Protein AF-A0A822YIR4-F1 (afdb_monomer_lite)

Radius of gyration: 19.16 Å; chains: 1; bounding box: 59×31×35 Å

Sequence (135 aa):
MINFSCVDGMQPADVGLSPAMPYFKTVETEGAPPITYLHLYECNKFSIGIFCLPPSAVIPLHNHPGMTVFSKLLFGTMHIKSYDWVTDVPHSTNQNPNPSNCKISQVQLDCSDFTCKKTPETIFLTNLFISFFST

Foldseek 3Di:
DDDCVVVVPDACVNVPDDCPDPQADDDPDPDARDKDKAWDDDDPFKGKIKIKHYPRHDDDDDDDPQKDKDKDWNAAKDKDKDKDFDFPDPPDDDDDDDPPDDDGDDIDIDIDIDHDPPDPDGHIGIITIIIGHHD

pLDDT: mean 73.34, std 15.92, range [40.22, 90.94]

Organism: Nelumbo nucifera (NCBI:txid4432)

Secondary structure (DSSP, 8-state):
----HHHHH--GGGGT--TTSGGGSPP--SSSPPPEEEEEEE-SSEEEEEEEE-TT--------TTEEEEEEE-SSEEEEEEEEE--------S------------EEEEEEEEE-TT--S---EEEEEEEEEP-

InterPro domains:
  IPR011051 RmlC-like cupin domain superfamily [SSF51182] (7-88)
  IPR012864 Cysteine oxygenase/2-aminoethanethiol dioxygenase [PF07847] (7-104)
  IPR012864 Cysteine oxygenase/2-aminoethanethiol dioxygenase [PTHR22966] (6-95)
  IPR014710 RmlC-like jelly roll fold [G3DSA:2.60.120.10] (21-127)

Structure (mmCIF, N/CA/C/O backbone):
data_AF-A0A822YIR4-F1
#
_entry.id   AF-A0A822YIR4-F1
#
loop_
_atom_site.group_PDB
_atom_site.id
_atom_site.type_symbol
_atom_site.label_atom_id
_atom_site.label_alt_id
_atom_site.label_comp_id
_atom_site.label_asym_id
_atom_site.label_entity_id
_atom_site.label_seq_id
_atom_site.pdbx_PDB_ins_code
_atom_site.Cartn_x
_atom_site.Cartn_y
_atom_site.Cartn_z
_atom_site.occupancy
_atom_site.B_iso_or_equiv
_atom_site.auth_seq_id
_atom_site.auth_comp_id
_atom_site.auth_asym_id
_atom_site.auth_atom_id
_atom_site.pdbx_PDB_model_num
ATOM 1 N N . MET A 1 1 ? 17.349 -16.596 11.496 1.00 47.41 1 MET A N 1
ATOM 2 C CA . MET A 1 1 ? 16.199 -16.666 10.571 1.00 47.41 1 MET A CA 1
ATOM 3 C C . MET A 1 1 ? 15.075 -15.864 11.212 1.00 47.41 1 MET A C 1
ATOM 5 O O . MET A 1 1 ? 14.730 -16.169 12.346 1.00 47.41 1 MET A O 1
ATOM 9 N N . ILE A 1 2 ? 14.611 -14.783 10.584 1.00 55.94 2 ILE A N 1
ATOM 10 C CA . ILE A 1 2 ? 13.483 -13.996 11.111 1.00 55.94 2 ILE A CA 1
ATOM 11 C C . ILE A 1 2 ? 12.212 -14.829 10.886 1.00 55.94 2 ILE A C 1
ATOM 13 O O . ILE A 1 2 ? 12.022 -15.366 9.798 1.00 55.94 2 ILE A O 1
ATOM 17 N N . ASN A 1 3 ? 11.394 -15.015 11.924 1.00 60.69 3 ASN A N 1
ATOM 18 C CA . ASN A 1 3 ? 10.150 -15.777 11.835 1.00 60.69 3 ASN A CA 1
ATOM 19 C C . ASN A 1 3 ? 9.008 -14.835 11.424 1.00 60.69 3 ASN A C 1
ATOM 21 O O . ASN A 1 3 ? 8.632 -13.957 12.195 1.00 60.69 3 ASN A O 1
ATOM 25 N N . PHE A 1 4 ? 8.469 -15.031 10.219 1.00 68.38 4 PHE A N 1
ATOM 26 C CA . PHE A 1 4 ? 7.430 -14.176 9.627 1.00 68.38 4 PHE A CA 1
ATOM 27 C C . PHE A 1 4 ? 5.996 -14.664 9.872 1.00 68.38 4 PHE A C 1
ATOM 29 O O . PHE A 1 4 ? 5.047 -14.012 9.438 1.00 68.38 4 PHE A O 1
ATOM 36 N N . SER A 1 5 ? 5.813 -15.758 10.619 1.00 74.88 5 SER A N 1
ATOM 37 C CA . SER A 1 5 ? 4.485 -16.331 10.900 1.00 74.88 5 SER A CA 1
ATOM 38 C C . SER A 1 5 ? 3.512 -15.348 11.563 1.00 74.88 5 SER A C 1
ATOM 40 O O . SER A 1 5 ? 2.301 -15.457 11.370 1.00 74.88 5 SER A O 1
ATOM 42 N N . CYS A 1 6 ? 4.021 -14.355 12.301 1.00 76.69 6 CYS A N 1
ATOM 43 C CA . CYS A 1 6 ? 3.194 -13.299 12.883 1.00 76.69 6 CYS A CA 1
ATOM 44 C C . CYS A 1 6 ? 2.550 -12.400 11.816 1.00 76.69 6 CYS A C 1
ATOM 46 O O . CYS A 1 6 ? 1.398 -12.000 11.967 1.00 76.69 6 CYS A O 1
ATOM 48 N N . VAL A 1 7 ? 3.258 -12.117 10.719 1.00 79.38 7 VAL A N 1
ATOM 49 C CA . VAL A 1 7 ? 2.754 -11.298 9.613 1.00 79.38 7 VAL A CA 1
ATOM 50 C C . VAL A 1 7 ? 1.793 -12.122 8.758 1.00 79.38 7 VAL A C 1
ATOM 52 O O . VAL A 1 7 ? 0.735 -11.630 8.379 1.00 79.38 7 VAL A O 1
ATOM 55 N N . ASP A 1 8 ? 2.067 -13.404 8.519 1.00 82.69 8 ASP A N 1
ATOM 56 C CA . ASP A 1 8 ? 1.193 -14.281 7.723 1.00 82.69 8 ASP A CA 1
ATOM 57 C C . ASP A 1 8 ? -0.230 -14.406 8.293 1.00 82.69 8 ASP A C 1
ATOM 59 O O . ASP A 1 8 ? -1.201 -14.412 7.530 1.00 82.69 8 ASP A O 1
ATOM 63 N N . GLY A 1 9 ? -0.369 -14.417 9.621 1.00 83.94 9 GLY A N 1
ATOM 64 C CA . GLY A 1 9 ? -1.664 -14.459 10.303 1.00 83.94 9 GLY A CA 1
ATOM 65 C C . GLY A 1 9 ? -2.413 -13.123 10.376 1.00 83.94 9 GLY A C 1
ATOM 66 O O . GLY A 1 9 ? -3.623 -13.139 10.600 1.00 83.94 9 GLY A O 1
ATOM 67 N N . MET A 1 10 ? -1.732 -11.992 10.161 1.00 83.25 10 MET A N 1
ATOM 68 C CA . MET A 1 10 ? -2.284 -10.653 10.399 1.00 83.25 10 MET A CA 1
ATOM 69 C C . MET A 1 10 ? -3.533 -10.379 9.551 1.00 83.25 10 MET A C 1
ATOM 71 O O . MET A 1 10 ? -3.529 -10.558 8.329 1.00 83.25 10 MET A O 1
ATOM 75 N N . GLN A 1 11 ? -4.597 -9.935 10.213 1.00 86.12 11 GLN A N 1
ATOM 76 C CA . GLN A 1 11 ? -5.864 -9.514 9.628 1.00 86.12 11 GLN A CA 1
ATOM 77 C C . GLN A 1 11 ? -5.973 -7.981 9.612 1.00 86.12 11 GLN A C 1
ATOM 79 O O . GLN A 1 11 ? -5.313 -7.304 10.400 1.00 86.12 11 GLN A O 1
ATOM 84 N N . PRO A 1 12 ? -6.848 -7.401 8.770 1.00 86.44 12 PRO A N 1
ATOM 85 C CA . PRO A 1 12 ? -7.045 -5.949 8.727 1.00 86.44 12 PRO A CA 1
ATOM 86 C C . PRO A 1 12 ? -7.418 -5.347 10.091 1.00 86.44 12 PRO A C 1
ATOM 88 O O . PRO A 1 12 ? -6.919 -4.287 10.463 1.00 86.44 12 PRO A O 1
ATOM 91 N N . ALA A 1 13 ? -8.246 -6.052 10.869 1.00 88.50 13 ALA A N 1
ATOM 92 C CA . ALA A 1 13 ? -8.692 -5.602 12.186 1.00 88.50 13 ALA A CA 1
ATOM 93 C C . ALA A 1 13 ? -7.551 -5.501 13.216 1.00 88.50 13 ALA A C 1
ATOM 95 O O . ALA A 1 13 ? -7.616 -4.641 14.091 1.00 88.50 13 ALA A O 1
ATOM 96 N N . ASP A 1 14 ? -6.492 -6.310 13.082 1.00 88.44 14 ASP A N 1
ATOM 97 C CA . ASP A 1 14 ? -5.339 -6.303 14.000 1.00 88.44 14 ASP A CA 1
ATOM 98 C C . ASP A 1 14 ? -4.551 -4.986 13.929 1.00 88.44 14 ASP A C 1
ATOM 100 O O . ASP A 1 14 ? -3.864 -4.608 14.874 1.00 88.44 14 ASP A O 1
ATOM 104 N N . VAL A 1 15 ? -4.675 -4.267 12.810 1.00 87.31 15 VAL A N 1
ATOM 105 C CA . VAL A 1 15 ? -4.078 -2.944 12.575 1.00 87.31 15 VAL A CA 1
ATOM 106 C C . VAL A 1 15 ? -5.140 -1.844 12.468 1.00 87.31 15 VAL A C 1
ATOM 108 O O . VAL A 1 15 ? -4.881 -0.763 11.944 1.00 87.31 15 VAL A O 1
ATOM 111 N N . GLY A 1 16 ? -6.352 -2.119 12.960 1.00 89.56 16 GLY A N 1
ATOM 112 C CA . GLY A 1 16 ? -7.444 -1.152 13.034 1.00 89.56 16 GLY A CA 1
ATOM 113 C C . GLY A 1 16 ? -8.070 -0.783 11.690 1.00 89.56 16 GLY A C 1
ATOM 114 O O . GLY A 1 16 ? -8.751 0.233 11.617 1.00 89.56 16 GLY A O 1
ATOM 115 N N . LEU A 1 17 ? -7.866 -1.569 10.630 1.00 88.12 17 LEU A N 1
ATOM 116 C CA . LEU A 1 17 ? -8.406 -1.285 9.302 1.00 88.12 17 LEU A CA 1
ATOM 117 C C . LEU A 1 17 ? -9.765 -1.936 9.073 1.00 88.12 17 LEU A C 1
ATOM 119 O O . LEU A 1 17 ? -10.013 -3.083 9.446 1.00 88.12 17 LEU A O 1
ATOM 123 N N . SER A 1 18 ? -10.627 -1.202 8.372 1.00 85.62 18 SER A N 1
ATOM 124 C CA . SER A 1 18 ? -11.914 -1.688 7.886 1.00 85.62 18 SER A CA 1
ATOM 125 C C . SER A 1 18 ? -12.125 -1.270 6.427 1.00 85.62 18 SER A C 1
ATOM 127 O O . SER A 1 18 ? -11.854 -0.114 6.092 1.00 85.62 18 SER A O 1
ATOM 129 N N . PRO A 1 19 ? -12.678 -2.152 5.574 1.00 78.69 19 PRO A N 1
ATOM 130 C CA . PRO A 1 19 ? -13.076 -1.829 4.201 1.00 78.69 19 PRO A CA 1
ATOM 131 C C . PRO A 1 19 ? -13.970 -0.583 4.063 1.00 78.69 19 PRO A C 1
ATOM 133 O O . PRO A 1 19 ? -13.950 0.093 3.043 1.00 78.69 19 PRO A O 1
ATOM 136 N N . ALA A 1 20 ? -14.737 -0.232 5.099 1.00 84.19 20 ALA A N 1
ATOM 137 C CA . ALA A 1 20 ? -15.649 0.913 5.065 1.00 84.19 20 ALA A CA 1
ATOM 138 C C . ALA A 1 20 ? -14.965 2.284 5.263 1.00 84.19 20 ALA A C 1
ATOM 140 O O . ALA A 1 20 ? -15.634 3.322 5.1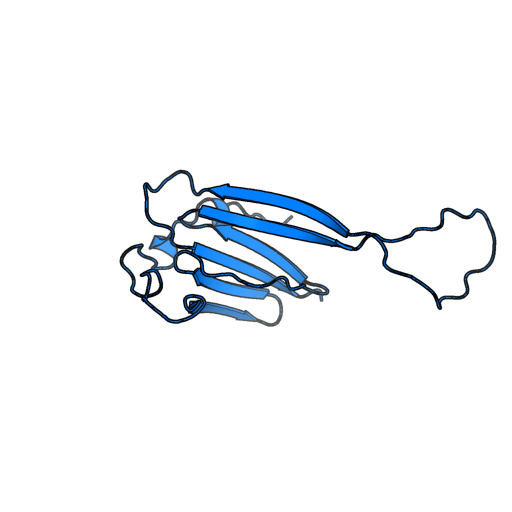96 1.00 84.19 20 ALA A O 1
ATOM 141 N N . MET A 1 21 ? -13.658 2.308 5.546 1.00 86.44 21 MET A N 1
ATOM 142 C CA . MET A 1 21 ? -12.916 3.545 5.796 1.00 86.44 21 MET A CA 1
ATOM 143 C C . MET A 1 21 ? -12.889 4.472 4.566 1.00 86.44 21 MET A C 1
ATOM 145 O O . MET A 1 21 ? -13.009 4.019 3.432 1.00 86.44 21 MET A O 1
ATOM 149 N N . PRO A 1 22 ? -12.733 5.794 4.754 1.00 85.88 22 PRO A N 1
ATOM 150 C CA . PRO A 1 22 ? -12.754 6.746 3.643 1.00 85.88 22 PRO A CA 1
ATOM 151 C C . PRO A 1 22 ? -11.536 6.644 2.711 1.00 85.88 22 PRO A C 1
ATOM 153 O O . PRO A 1 22 ? -11.680 6.950 1.534 1.00 85.88 22 PRO A O 1
ATOM 156 N N . TYR A 1 23 ? -10.381 6.164 3.193 1.00 83.69 23 TYR A N 1
ATOM 157 C CA . TYR A 1 23 ? -9.110 6.034 2.437 1.00 83.69 23 TYR A CA 1
ATOM 158 C C . TYR A 1 23 ? -9.194 5.167 1.175 1.00 83.69 23 TYR A C 1
ATOM 160 O O . TYR A 1 23 ? -8.288 5.110 0.355 1.00 83.69 23 TYR A O 1
ATOM 168 N N . PHE A 1 24 ? -10.282 4.432 1.097 1.00 81.19 24 PHE A N 1
ATOM 169 C CA . PHE A 1 24 ? -10.521 3.277 0.269 1.00 81.19 24 PHE A CA 1
ATOM 170 C C . PHE A 1 24 ? -11.591 3.563 -0.787 1.00 81.19 24 PHE A C 1
ATOM 172 O O . PHE A 1 24 ? -11.699 2.854 -1.784 1.00 81.19 24 PHE A O 1
ATOM 179 N N . LYS A 1 25 ? -12.372 4.628 -0.593 1.00 81.12 25 LYS A N 1
ATOM 180 C CA . LYS A 1 25 ? -13.448 5.012 -1.500 1.00 81.12 25 LYS A CA 1
ATOM 181 C C . LYS A 1 25 ? -12.869 5.643 -2.760 1.00 81.12 25 LYS A C 1
ATOM 183 O O . LYS A 1 25 ? -11.976 6.485 -2.683 1.00 81.12 25 LYS A O 1
ATOM 188 N N . THR A 1 26 ? -13.425 5.281 -3.912 1.00 72.81 26 THR A N 1
ATOM 189 C CA . THR A 1 26 ? -13.178 6.010 -5.156 1.00 72.81 26 THR A CA 1
ATOM 190 C C . THR A 1 26 ? -13.705 7.429 -4.991 1.00 72.81 26 THR A C 1
ATOM 192 O O . THR A 1 26 ? -14.889 7.629 -4.719 1.00 72.81 26 THR A O 1
ATOM 195 N N . VAL A 1 27 ? -12.823 8.410 -5.135 1.00 71.12 27 VAL A N 1
ATOM 196 C CA . VAL A 1 27 ? -13.217 9.807 -5.296 1.00 71.12 27 VAL A CA 1
ATOM 197 C C . VAL A 1 27 ? -13.168 10.078 -6.791 1.00 71.12 27 VAL A C 1
ATOM 199 O O . VAL A 1 27 ? -12.156 9.790 -7.428 1.00 71.12 27 VAL A O 1
ATOM 202 N N . GLU A 1 28 ? -14.260 10.581 -7.360 1.00 69.00 28 GLU A N 1
ATOM 203 C CA . GLU A 1 28 ? -14.255 11.074 -8.736 1.00 69.00 28 GLU A CA 1
ATOM 204 C C . GLU A 1 28 ? -13.352 12.312 -8.793 1.00 69.00 28 GLU A C 1
ATOM 206 O O . GLU A 1 28 ? -13.750 13.421 -8.441 1.00 69.00 28 GLU A O 1
ATOM 211 N N . THR A 1 29 ? -12.089 12.097 -9.153 1.00 65.19 29 THR A N 1
ATOM 212 C CA . THR A 1 29 ? -11.090 13.148 -9.349 1.00 65.19 29 THR A CA 1
ATOM 213 C C . THR A 1 29 ? -10.568 13.110 -10.778 1.00 65.19 29 THR A C 1
ATOM 215 O O . THR A 1 29 ? -10.429 12.037 -11.359 1.00 65.19 29 THR A O 1
ATOM 218 N N . GLU A 1 30 ? -10.199 14.272 -11.316 1.00 70.88 30 GLU A N 1
ATOM 219 C CA . GLU A 1 30 ? -9.522 14.464 -12.614 1.00 70.88 30 GLU A CA 1
ATOM 220 C C . GLU A 1 30 ? -8.057 13.947 -12.601 1.00 70.88 30 GLU A C 1
ATOM 222 O O . GLU A 1 30 ? -7.129 14.613 -13.056 1.00 70.88 30 GLU A O 1
ATOM 227 N N . GLY A 1 31 ? -7.797 12.772 -12.019 1.00 76.94 31 GLY A N 1
ATOM 228 C CA . GLY A 1 31 ? -6.446 12.244 -11.826 1.00 76.94 31 GLY A CA 1
ATOM 229 C C . GLY A 1 31 ? -6.398 10.924 -11.060 1.00 76.94 31 GLY A C 1
ATOM 230 O O . GLY A 1 31 ? -7.430 10.356 -10.702 1.00 76.94 31 GLY A O 1
ATOM 231 N N . ALA A 1 32 ? -5.179 10.430 -10.813 1.00 81.44 32 ALA A N 1
ATOM 232 C CA . ALA A 1 32 ? -4.969 9.206 -10.046 1.00 81.44 32 ALA A CA 1
ATOM 233 C C . ALA A 1 32 ? -5.513 9.371 -8.611 1.00 81.44 32 ALA A C 1
ATOM 235 O O . ALA A 1 32 ? -5.181 10.363 -7.955 1.00 81.44 32 ALA A O 1
ATOM 236 N N . PRO A 1 33 ? -6.315 8.417 -8.107 1.00 86.56 33 PRO A N 1
ATOM 237 C CA . PRO A 1 33 ? -6.860 8.491 -6.759 1.00 86.56 33 PRO A CA 1
ATOM 238 C C . PRO A 1 33 ? -5.761 8.603 -5.684 1.00 86.56 33 PRO A C 1
ATOM 240 O O . PRO A 1 33 ? -4.701 7.981 -5.820 1.00 86.56 33 PRO A O 1
ATOM 243 N N . PRO A 1 34 ? -5.987 9.377 -4.606 1.00 87.81 34 PRO A N 1
ATOM 244 C CA . PRO A 1 34 ? -4.968 9.625 -3.594 1.00 87.81 34 PRO A CA 1
ATOM 245 C C . PRO A 1 34 ? -4.659 8.364 -2.783 1.00 87.81 34 PRO A C 1
ATOM 247 O O . PRO A 1 34 ? -5.556 7.630 -2.372 1.00 87.81 34 PRO A O 1
ATOM 250 N N . ILE A 1 35 ? -3.376 8.152 -2.495 1.00 88.69 35 ILE A N 1
ATOM 251 C CA . ILE A 1 35 ? -2.900 7.070 -1.629 1.00 88.69 35 ILE A CA 1
ATOM 252 C C . ILE A 1 35 ? -2.699 7.624 -0.221 1.00 88.69 35 ILE A C 1
ATOM 254 O O . ILE A 1 35 ? -2.038 8.645 -0.042 1.00 88.69 35 ILE A O 1
ATOM 258 N N . THR A 1 36 ? -3.234 6.937 0.789 1.00 90.56 36 THR A N 1
ATOM 259 C CA . THR A 1 36 ? -3.017 7.301 2.196 1.00 90.56 36 THR A CA 1
ATOM 260 C C . THR A 1 36 ? -1.923 6.428 2.803 1.00 90.56 36 THR A C 1
ATOM 262 O O . THR A 1 36 ? -1.969 5.208 2.677 1.00 90.56 36 THR A O 1
ATOM 265 N N . TYR A 1 37 ? -0.958 7.032 3.495 1.00 90.25 37 TYR A N 1
ATOM 266 C CA . TYR A 1 37 ? 0.062 6.312 4.260 1.00 90.25 37 TYR A CA 1
ATOM 267 C C . TYR A 1 37 ? -0.241 6.389 5.758 1.00 90.25 37 TYR A C 1
ATOM 269 O O . TYR A 1 37 ? -0.347 7.479 6.320 1.00 90.25 37 TYR A O 1
ATOM 277 N N . LEU A 1 38 ? -0.366 5.231 6.404 1.00 89.62 38 LEU A N 1
ATOM 278 C CA . LEU A 1 38 ? -0.515 5.101 7.848 1.00 89.62 38 LEU A CA 1
ATOM 279 C C . LEU A 1 38 ? 0.814 4.635 8.436 1.00 89.62 38 LEU A C 1
ATOM 281 O O . LEU A 1 38 ? 1.219 3.485 8.266 1.00 89.62 38 LEU A O 1
ATOM 285 N N . HIS A 1 39 ? 1.498 5.541 9.122 1.00 89.25 39 HIS A N 1
ATOM 286 C CA . HIS A 1 39 ? 2.727 5.229 9.836 1.00 89.25 39 HIS A CA 1
ATOM 287 C C . HIS A 1 39 ? 2.401 4.471 11.128 1.00 89.25 39 HIS A C 1
ATOM 289 O O . HIS A 1 39 ? 1.628 4.970 11.945 1.00 89.25 39 HIS A O 1
ATOM 295 N N . LEU A 1 40 ? 2.993 3.290 11.325 1.00 88.50 40 LEU A N 1
ATOM 296 C CA . LEU A 1 40 ? 2.810 2.511 12.554 1.00 88.50 40 LEU A CA 1
ATOM 297 C C . LEU A 1 40 ? 4.007 2.633 13.492 1.00 88.50 40 LEU A C 1
ATOM 299 O O . LEU A 1 40 ? 3.830 2.798 14.697 1.00 88.50 40 LEU A O 1
ATOM 303 N N . TYR A 1 41 ? 5.219 2.518 12.953 1.00 90.12 41 TYR A N 1
ATOM 304 C CA . TYR A 1 41 ? 6.440 2.535 13.747 1.00 90.12 41 TYR A CA 1
ATOM 305 C C . TYR A 1 41 ? 7.667 2.803 12.878 1.00 90.12 41 TYR A C 1
ATOM 307 O O . TYR A 1 41 ? 7.724 2.368 11.730 1.00 90.12 41 TYR A O 1
ATOM 315 N N . GLU A 1 42 ? 8.695 3.422 13.448 1.00 90.31 42 GLU A N 1
ATOM 316 C CA . GLU A 1 42 ? 10.003 3.555 12.813 1.00 90.31 42 GLU A CA 1
ATOM 317 C C . GLU A 1 42 ? 11.122 3.634 13.850 1.00 90.31 42 GLU A C 1
ATOM 319 O O . GLU A 1 42 ? 10.979 4.230 14.919 1.00 90.31 42 GLU A O 1
ATOM 324 N N . CYS A 1 43 ? 12.255 3.021 13.520 1.00 89.00 43 CYS A N 1
ATOM 325 C CA . CYS A 1 43 ? 13.522 3.182 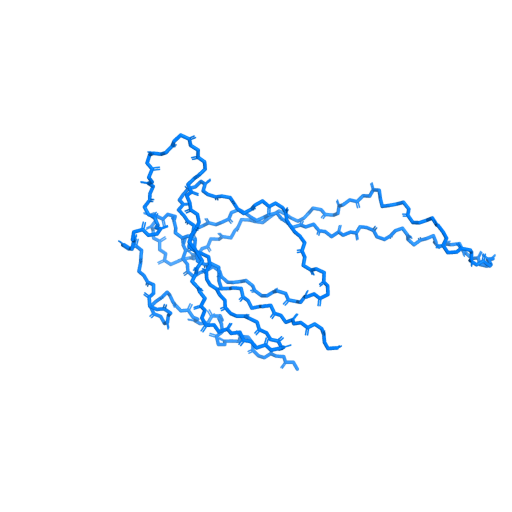14.215 1.00 89.00 43 CYS A CA 1
ATOM 326 C C . CYS A 1 43 ? 14.689 3.077 13.223 1.00 89.00 43 CYS A C 1
ATOM 328 O O . CYS A 1 43 ? 14.504 2.845 12.031 1.00 89.00 43 CYS A O 1
ATOM 330 N N . ASN A 1 44 ? 15.922 3.171 13.724 1.00 88.69 44 ASN A N 1
ATOM 331 C CA . ASN A 1 44 ? 17.135 3.060 12.908 1.00 88.69 44 ASN A CA 1
ATOM 332 C C . ASN A 1 44 ? 17.361 1.678 12.264 1.00 88.69 44 ASN A C 1
ATOM 334 O O . ASN A 1 44 ? 18.294 1.526 11.483 1.00 88.69 44 ASN A O 1
ATOM 338 N N . LYS A 1 45 ? 16.558 0.666 12.609 1.00 86.88 45 LYS A N 1
ATOM 339 C CA . LYS A 1 45 ? 16.663 -0.691 12.054 1.00 86.88 45 LYS A CA 1
ATOM 340 C C . LYS A 1 45 ? 15.555 -1.011 11.069 1.00 86.88 45 LYS A C 1
ATOM 342 O O . LYS A 1 45 ? 15.814 -1.701 10.087 1.00 86.88 45 LYS A O 1
ATOM 347 N N . PHE A 1 46 ? 14.336 -0.555 11.347 1.00 86.81 46 PHE A N 1
ATOM 348 C CA . PHE A 1 46 ? 13.207 -0.824 10.477 1.00 86.81 46 PHE A CA 1
ATOM 349 C C . PHE A 1 46 ? 12.095 0.212 10.592 1.00 86.81 46 PHE A C 1
ATOM 351 O O . PHE A 1 46 ? 11.947 0.878 11.617 1.00 86.81 46 PHE A O 1
ATOM 358 N N . SER A 1 47 ? 11.275 0.283 9.549 1.00 87.12 47 SER A N 1
ATOM 359 C CA . SER A 1 47 ? 10.003 1.002 9.545 1.00 87.12 47 SER A CA 1
ATOM 360 C C . SER A 1 47 ? 8.842 0.053 9.270 1.00 87.12 47 SER A C 1
ATOM 362 O O . SER A 1 47 ? 9.011 -0.979 8.620 1.00 87.12 47 SER A O 1
ATOM 364 N N . ILE A 1 48 ? 7.674 0.401 9.805 1.00 87.94 48 ILE A N 1
ATOM 365 C CA . ILE A 1 48 ? 6.399 -0.271 9.599 1.00 87.94 48 ILE A CA 1
ATOM 366 C C . ILE A 1 48 ? 5.377 0.782 9.183 1.00 87.94 48 ILE A C 1
ATOM 368 O O . ILE A 1 48 ? 5.083 1.718 9.931 1.00 87.94 48 ILE A O 1
ATOM 372 N N . GLY A 1 49 ? 4.787 0.593 8.010 1.00 87.56 49 GLY A N 1
ATOM 373 C CA . GLY A 1 49 ? 3.709 1.445 7.531 1.00 87.56 49 GLY A CA 1
ATOM 374 C C . GLY A 1 49 ? 2.712 0.691 6.673 1.00 87.56 49 GLY A C 1
ATOM 375 O O . GLY A 1 49 ? 2.996 -0.405 6.190 1.00 87.56 49 GLY A O 1
ATOM 376 N N . ILE A 1 50 ? 1.534 1.284 6.501 1.00 90.50 50 ILE A N 1
ATOM 377 C CA . ILE A 1 50 ? 0.461 0.745 5.674 1.00 90.50 50 ILE A CA 1
ATOM 378 C C . ILE A 1 50 ? 0.096 1.756 4.598 1.00 90.50 50 ILE A C 1
ATOM 380 O O . ILE A 1 50 ? -0.313 2.873 4.906 1.00 90.50 50 ILE A O 1
ATOM 384 N N . PHE A 1 51 ? 0.173 1.353 3.334 1.00 90.88 51 PHE A N 1
ATOM 385 C CA . PHE A 1 51 ? -0.410 2.140 2.249 1.00 90.88 51 PHE A CA 1
ATOM 386 C C . PHE A 1 51 ? -1.839 1.695 2.010 1.00 90.88 51 PHE A C 1
ATOM 388 O O . PHE A 1 51 ? -2.051 0.545 1.644 1.00 90.88 51 PHE A O 1
ATOM 395 N N . CYS A 1 52 ? -2.781 2.613 2.198 1.00 90.94 52 CYS A N 1
ATOM 396 C CA . CYS A 1 52 ? -4.176 2.477 1.817 1.00 90.94 52 CYS A CA 1
ATOM 397 C C . CYS A 1 52 ? -4.350 3.023 0.400 1.00 90.94 52 CYS A C 1
ATOM 399 O O . CYS A 1 52 ? -4.255 4.239 0.208 1.00 90.94 52 CYS A O 1
ATOM 401 N N . LEU A 1 53 ? -4.573 2.149 -0.582 1.00 88.44 53 LEU A N 1
ATOM 402 C CA . LEU A 1 53 ? -4.809 2.585 -1.956 1.00 88.44 53 LEU A CA 1
ATOM 403 C C . LEU A 1 53 ? -6.261 2.273 -2.375 1.00 88.44 53 LEU A C 1
ATOM 405 O O . LEU A 1 53 ? -6.685 1.113 -2.272 1.00 88.44 53 LEU A O 1
ATOM 409 N N . PRO A 1 54 ? -7.012 3.280 -2.853 1.00 87.81 54 PRO A N 1
ATOM 410 C CA . PRO A 1 54 ? -8.306 3.076 -3.500 1.00 87.81 54 PRO A CA 1
ATOM 411 C C . PRO A 1 54 ? -8.150 2.416 -4.889 1.00 87.81 54 PRO A C 1
ATOM 413 O O . PRO A 1 54 ? -7.032 2.317 -5.408 1.00 87.81 54 PRO A O 1
ATOM 416 N N . PRO A 1 55 ? -9.250 1.952 -5.517 1.00 84.81 55 PRO A N 1
ATOM 417 C CA . PRO A 1 55 ? -9.208 1.368 -6.856 1.00 84.81 55 PRO A CA 1
ATOM 418 C C . PRO A 1 55 ? -8.484 2.276 -7.860 1.00 84.81 55 PRO A C 1
ATOM 420 O O . PRO A 1 55 ? -8.663 3.490 -7.839 1.00 84.81 55 PRO A O 1
ATOM 423 N N . SER A 1 56 ? -7.679 1.684 -8.746 1.00 84.75 56 SER A N 1
ATOM 424 C CA . SER A 1 56 ? -6.900 2.380 -9.789 1.00 84.75 56 SER A CA 1
ATOM 425 C C . SER A 1 56 ? -5.765 3.294 -9.305 1.00 84.75 56 SER A C 1
ATOM 427 O O . SER A 1 56 ? -5.055 3.853 -10.141 1.00 84.75 56 SER A O 1
ATOM 429 N N . ALA A 1 57 ? -5.543 3.444 -7.996 1.00 87.25 57 ALA A N 1
ATOM 430 C CA . ALA A 1 57 ? -4.347 4.114 -7.497 1.00 87.25 57 ALA A CA 1
ATOM 431 C C . ALA A 1 57 ? -3.088 3.275 -7.775 1.00 87.25 57 ALA A C 1
ATOM 433 O O . ALA A 1 57 ? -3.104 2.044 -7.713 1.00 87.25 57 ALA A O 1
ATOM 434 N N . VAL A 1 58 ? -1.980 3.957 -8.068 1.00 87.44 58 VAL A N 1
ATOM 435 C CA . VAL A 1 58 ? -0.710 3.340 -8.469 1.00 87.44 58 VAL A CA 1
ATOM 436 C C . VAL A 1 58 ? 0.412 3.914 -7.620 1.00 87.44 58 VAL A C 1
ATOM 438 O O . VAL A 1 58 ? 0.549 5.130 -7.515 1.00 87.44 58 VAL A O 1
ATOM 441 N N . ILE A 1 59 ? 1.248 3.041 -7.059 1.00 89.56 59 ILE A N 1
ATOM 442 C CA . ILE A 1 59 ? 2.582 3.431 -6.599 1.00 89.56 59 ILE A CA 1
ATOM 443 C C . ILE A 1 59 ? 3.513 3.262 -7.807 1.00 89.56 59 ILE A C 1
ATOM 445 O O . ILE A 1 59 ? 3.662 2.133 -8.283 1.00 89.56 59 ILE A O 1
ATOM 449 N N . PRO A 1 60 ? 4.096 4.347 -8.351 1.00 90.25 60 PRO A N 1
ATOM 450 C CA . PRO A 1 60 ? 4.987 4.250 -9.502 1.00 90.25 60 PRO A CA 1
ATOM 451 C C . PRO A 1 60 ? 6.209 3.374 -9.212 1.00 90.25 60 PRO A C 1
ATOM 453 O O . PRO A 1 60 ? 6.571 3.150 -8.054 1.00 90.25 60 PRO A O 1
ATOM 456 N N . LEU A 1 61 ? 6.873 2.907 -10.272 1.00 89.56 61 LEU A N 1
ATOM 457 C CA . LEU A 1 61 ? 8.116 2.147 -10.153 1.00 89.56 61 LEU A CA 1
ATOM 458 C C . LEU A 1 61 ? 9.152 2.939 -9.340 1.00 89.56 61 LEU A C 1
ATOM 460 O O . LEU A 1 61 ? 9.486 4.072 -9.682 1.00 89.56 61 LEU A O 1
ATOM 464 N N . HIS A 1 62 ? 9.663 2.321 -8.282 1.00 88.56 62 HIS A N 1
ATOM 465 C CA . HIS A 1 62 ? 10.689 2.871 -7.404 1.00 88.56 62 HIS A CA 1
ATOM 466 C C . HIS A 1 62 ? 11.622 1.749 -6.939 1.00 88.56 62 HIS A C 1
ATOM 468 O O . HIS A 1 62 ? 11.299 0.569 -7.075 1.00 88.56 62 HIS A O 1
ATOM 474 N N . ASN A 1 63 ? 12.798 2.113 -6.428 1.00 84.50 63 ASN A N 1
ATOM 475 C CA . ASN A 1 63 ? 13.771 1.165 -5.892 1.00 84.50 63 ASN A CA 1
ATOM 476 C C . ASN A 1 63 ? 13.899 1.294 -4.365 1.00 84.50 63 ASN A C 1
ATOM 478 O O . ASN A 1 63 ? 13.447 2.265 -3.760 1.00 84.50 63 ASN A O 1
ATOM 482 N N . HIS A 1 64 ? 14.549 0.301 -3.755 1.00 87.50 64 HIS A N 1
ATOM 483 C CA . HIS A 1 64 ? 14.845 0.254 -2.323 1.00 87.50 64 HIS A CA 1
ATOM 484 C C . HIS A 1 64 ? 16.337 -0.066 -2.090 1.00 87.50 64 HIS A C 1
ATOM 486 O O . HIS A 1 64 ? 16.685 -1.200 -1.754 1.00 87.50 64 HIS A O 1
ATOM 492 N N . PRO A 1 65 ? 17.260 0.887 -2.331 1.00 86.06 65 PRO A N 1
ATOM 493 C CA . PRO A 1 65 ? 18.697 0.625 -2.252 1.00 86.06 65 PRO A CA 1
ATOM 494 C C . PRO A 1 65 ? 19.128 0.200 -0.844 1.00 86.06 65 PRO A C 1
ATOM 496 O O . PRO A 1 65 ? 18.901 0.925 0.120 1.00 86.06 65 PRO A O 1
ATOM 499 N N . GLY A 1 66 ? 19.771 -0.965 -0.721 1.00 83.69 66 GLY A N 1
ATOM 500 C CA . GLY A 1 66 ? 20.289 -1.458 0.563 1.00 83.69 66 GLY A CA 1
ATOM 501 C C . GLY A 1 66 ? 19.211 -1.824 1.592 1.00 83.69 66 GLY A C 1
ATOM 502 O O . GLY A 1 66 ? 19.518 -1.943 2.778 1.00 83.69 66 GLY A O 1
ATOM 503 N N . MET A 1 67 ? 17.959 -1.990 1.159 1.00 83.19 67 MET A N 1
ATOM 504 C CA . MET A 1 67 ? 16.837 -2.330 2.031 1.00 83.19 67 MET A CA 1
ATOM 505 C C . MET A 1 67 ? 16.309 -3.727 1.709 1.00 83.19 67 MET A C 1
ATOM 507 O O . MET A 1 67 ? 16.269 -4.143 0.554 1.00 83.19 67 MET A O 1
ATOM 511 N N . THR A 1 68 ? 15.845 -4.439 2.735 1.00 83.75 68 THR A N 1
ATOM 512 C CA . THR A 1 68 ? 14.991 -5.624 2.555 1.00 83.75 68 THR A CA 1
ATOM 513 C C . THR A 1 68 ? 13.561 -5.232 2.881 1.00 83.75 68 THR A C 1
ATOM 515 O O . THR A 1 68 ? 13.308 -4.758 3.989 1.00 83.75 68 THR A O 1
ATOM 518 N N . VAL A 1 69 ? 12.640 -5.422 1.936 1.00 82.56 69 VAL A N 1
ATOM 519 C CA . VAL A 1 69 ? 11.231 -5.047 2.095 1.00 82.56 69 VAL A CA 1
ATOM 520 C C . VAL A 1 69 ? 10.362 -6.293 2.176 1.00 82.56 69 VAL A C 1
ATOM 522 O O . VAL A 1 69 ? 10.408 -7.150 1.298 1.00 82.56 69 VAL A O 1
ATOM 525 N N . PHE A 1 70 ? 9.537 -6.367 3.218 1.00 83.44 70 PHE A N 1
ATOM 526 C CA . PHE A 1 70 ? 8.435 -7.319 3.303 1.00 83.44 70 PHE A CA 1
ATOM 527 C C . PHE A 1 70 ? 7.129 -6.594 3.030 1.00 83.44 70 PHE A C 1
ATOM 529 O O . PHE A 1 70 ? 6.889 -5.523 3.592 1.00 83.44 70 PHE A O 1
ATOM 536 N N . SER A 1 71 ? 6.292 -7.200 2.192 1.00 85.38 71 SER A N 1
ATOM 537 C CA . SER A 1 71 ? 4.971 -6.689 1.852 1.00 85.38 71 SER A CA 1
ATOM 538 C C . SER A 1 71 ? 3.918 -7.763 2.065 1.00 85.38 71 SER A C 1
ATOM 540 O O . SER A 1 71 ? 4.063 -8.894 1.604 1.00 85.38 71 SER A O 1
ATOM 542 N N . LYS A 1 72 ? 2.838 -7.400 2.756 1.00 85.00 72 LYS A N 1
ATOM 543 C CA . LYS A 1 72 ? 1.641 -8.231 2.894 1.00 85.00 72 LYS A CA 1
ATOM 544 C C . LYS A 1 72 ? 0.416 -7.431 2.495 1.00 85.00 72 LYS A C 1
ATOM 546 O O . LYS A 1 72 ? 0.172 -6.381 3.082 1.00 85.00 72 LYS A O 1
ATOM 551 N N . LEU A 1 73 ? -0.377 -7.999 1.591 1.00 87.19 73 LEU A N 1
ATOM 552 C CA . LEU A 1 73 ? -1.715 -7.524 1.261 1.00 87.19 73 LEU A CA 1
ATOM 553 C C . LEU A 1 73 ? -2.712 -8.004 2.329 1.00 87.19 73 LEU A C 1
ATOM 555 O O . LEU A 1 73 ? -2.947 -9.210 2.439 1.00 87.19 73 LEU A O 1
ATOM 559 N N . LEU A 1 74 ? -3.289 -7.100 3.132 1.00 86.62 74 LEU A N 1
ATOM 560 C CA . LEU A 1 74 ? -4.241 -7.511 4.182 1.00 86.62 74 LEU A CA 1
ATOM 561 C C . LEU A 1 74 ? -5.642 -7.795 3.612 1.00 86.62 74 LEU A C 1
ATOM 563 O O . LEU A 1 74 ? -6.339 -8.675 4.115 1.00 86.62 74 LEU A O 1
ATOM 567 N N . PHE A 1 75 ? -6.058 -7.090 2.555 1.00 84.06 75 PHE A N 1
ATOM 568 C CA . PHE A 1 75 ? -7.305 -7.323 1.815 1.00 84.06 75 PHE A CA 1
ATOM 569 C C . PHE A 1 75 ? -7.229 -6.723 0.399 1.00 84.06 75 PHE A C 1
ATOM 571 O O . PHE A 1 75 ? -6.271 -6.026 0.078 1.00 84.06 75 PHE A O 1
ATOM 578 N N . GLY A 1 76 ? -8.189 -7.062 -0.471 1.00 82.81 76 GLY A N 1
ATOM 579 C CA . GLY A 1 76 ? -8.224 -6.613 -1.870 1.00 82.81 76 GLY A CA 1
ATOM 580 C C . GLY A 1 76 ? -7.359 -7.428 -2.846 1.00 82.81 76 GLY A C 1
ATOM 581 O O . GLY A 1 76 ? -6.973 -8.569 -2.573 1.00 82.81 76 GLY A O 1
ATOM 582 N N . THR A 1 77 ? -7.081 -6.829 -4.009 1.00 82.44 77 THR A N 1
ATOM 583 C CA . THR A 1 77 ? -6.288 -7.395 -5.117 1.00 82.44 77 THR A CA 1
ATOM 584 C C . THR A 1 77 ? -5.292 -6.365 -5.633 1.00 82.44 77 THR A C 1
ATOM 586 O O . THR A 1 77 ? -5.685 -5.223 -5.866 1.00 82.44 77 THR A O 1
ATOM 589 N N . MET A 1 78 ? -4.040 -6.762 -5.865 1.00 82.44 78 MET A N 1
ATOM 590 C CA . MET A 1 78 ? -2.984 -5.887 -6.377 1.00 82.44 78 MET A CA 1
ATOM 591 C C . MET A 1 78 ? -2.238 -6.540 -7.540 1.00 82.44 78 MET A C 1
ATOM 593 O O . MET A 1 78 ? -1.808 -7.688 -7.438 1.00 82.44 78 MET A O 1
ATOM 597 N N . HIS A 1 79 ? -2.027 -5.768 -8.603 1.00 86.38 79 HIS A N 1
ATOM 598 C CA . HIS A 1 79 ? -1.094 -6.113 -9.668 1.00 86.38 79 HIS A CA 1
ATOM 599 C C . HIS A 1 79 ? 0.297 -5.590 -9.305 1.00 86.38 79 HIS A C 1
ATOM 601 O O . HIS A 1 79 ? 0.464 -4.381 -9.123 1.00 86.38 79 HIS A O 1
ATOM 607 N N . ILE A 1 80 ? 1.288 -6.475 -9.190 1.00 84.88 80 ILE A N 1
ATOM 608 C CA . ILE A 1 80 ? 2.657 -6.103 -8.826 1.00 84.88 80 ILE A CA 1
ATOM 609 C C . ILE A 1 80 ? 3.599 -6.454 -9.971 1.00 84.88 80 ILE A C 1
ATOM 611 O O . ILE A 1 80 ? 3.608 -7.575 -10.478 1.00 84.88 80 ILE A O 1
ATOM 615 N N . LYS A 1 81 ? 4.425 -5.475 -10.345 1.00 85.62 81 LYS A N 1
ATOM 616 C CA . LYS A 1 81 ? 5.592 -5.677 -11.203 1.00 85.62 81 LYS A CA 1
ATOM 617 C C . LYS A 1 81 ? 6.841 -5.311 -10.422 1.00 85.62 81 LYS A C 1
ATOM 619 O O . LYS A 1 81 ? 6.927 -4.195 -9.908 1.00 85.62 81 LYS A O 1
ATOM 624 N N . SER A 1 82 ? 7.798 -6.224 -10.367 1.00 85.81 82 SER A N 1
ATOM 625 C CA . SER A 1 82 ? 9.103 -6.016 -9.747 1.00 85.81 82 SER A CA 1
ATOM 626 C C . SER A 1 82 ? 10.216 -6.315 -10.736 1.00 85.81 82 SER A C 1
ATOM 628 O O . SER A 1 82 ? 10.048 -7.090 -11.680 1.00 85.81 82 SER A O 1
ATOM 630 N N . TYR A 1 83 ? 11.345 -5.651 -10.520 1.00 86.38 83 TYR A N 1
ATOM 631 C CA . TYR A 1 83 ? 12.459 -5.661 -11.444 1.00 86.38 83 TYR A CA 1
ATOM 632 C C . TYR A 1 83 ? 13.771 -5.822 -10.695 1.00 86.38 83 TYR A C 1
ATOM 634 O O . TYR A 1 83 ? 14.022 -5.072 -9.751 1.00 86.38 83 TYR A O 1
ATOM 642 N N . ASP A 1 84 ? 14.620 -6.724 -11.178 1.00 85.50 84 ASP A N 1
ATOM 643 C CA . ASP A 1 84 ? 16.005 -6.832 -10.731 1.00 85.50 84 ASP A CA 1
ATOM 644 C C . ASP A 1 84 ? 16.958 -6.267 -11.783 1.00 85.50 84 ASP A C 1
ATOM 646 O O . ASP A 1 84 ? 16.755 -6.403 -12.998 1.00 85.50 84 ASP A O 1
ATOM 650 N N . TRP A 1 85 ? 18.027 -5.631 -11.302 1.00 83.38 85 TRP A N 1
ATOM 651 C CA . TRP A 1 85 ? 19.130 -5.199 -12.149 1.00 83.38 85 TRP A CA 1
ATOM 652 C C . TRP A 1 85 ? 19.875 -6.422 -12.678 1.00 83.38 85 TRP A C 1
ATOM 654 O O . TRP A 1 85 ? 20.333 -7.254 -11.896 1.00 83.38 85 TRP A O 1
ATOM 664 N N . VAL A 1 86 ? 20.067 -6.509 -13.993 1.00 83.50 86 VAL A N 1
ATOM 665 C CA . VAL A 1 86 ? 20.986 -7.503 -14.553 1.00 83.50 86 VAL A CA 1
ATOM 666 C C . VAL A 1 86 ? 22.418 -7.031 -14.317 1.00 83.50 86 VAL A C 1
ATOM 668 O O . VAL A 1 86 ? 22.790 -5.918 -14.694 1.00 83.50 86 VAL A O 1
ATOM 671 N N . THR A 1 87 ? 23.228 -7.878 -13.684 1.00 77.62 87 THR A N 1
ATOM 672 C CA . THR A 1 87 ? 24.675 -7.690 -13.610 1.00 77.62 87 THR A CA 1
ATOM 673 C C . THR A 1 87 ? 25.319 -8.377 -14.807 1.00 77.62 87 THR A C 1
ATOM 675 O O . THR A 1 87 ? 25.326 -9.603 -14.911 1.00 77.62 87 THR A O 1
ATOM 678 N N . ASP A 1 88 ? 25.888 -7.593 -15.722 1.00 66.06 88 ASP A N 1
ATOM 679 C CA . ASP A 1 88 ? 26.804 -8.136 -16.722 1.00 66.06 88 ASP A CA 1
ATOM 680 C C . ASP A 1 88 ? 28.043 -8.631 -15.968 1.00 66.06 88 ASP A C 1
ATOM 682 O O . ASP A 1 88 ? 28.903 -7.842 -15.582 1.00 66.06 88 ASP A O 1
ATOM 686 N N . VAL A 1 89 ? 28.124 -9.933 -15.693 1.00 56.56 89 VAL A N 1
ATOM 687 C CA . VAL A 1 89 ? 29.378 -10.566 -15.285 1.00 56.56 89 VAL A CA 1
ATOM 688 C C . VAL A 1 89 ? 30.068 -10.975 -16.581 1.00 56.56 89 VAL A C 1
ATOM 690 O O . VAL A 1 89 ? 29.648 -11.962 -17.194 1.00 56.56 89 VAL A O 1
ATOM 693 N N . PRO A 1 90 ? 31.118 -10.273 -17.049 1.00 50.53 90 PRO A N 1
ATOM 694 C CA . PRO A 1 90 ? 31.935 -10.843 -18.094 1.00 50.53 90 PRO A CA 1
ATOM 695 C C . PRO A 1 90 ? 32.643 -12.028 -17.447 1.00 50.53 90 PRO A C 1
ATOM 697 O O . PRO A 1 90 ? 33.562 -11.868 -16.644 1.00 50.53 90 PRO A O 1
ATOM 700 N N . HIS A 1 91 ? 32.213 -13.240 -17.786 1.00 49.94 91 HIS A N 1
ATOM 701 C CA . HIS A 1 91 ? 33.007 -14.432 -17.544 1.00 49.94 91 HIS A CA 1
ATOM 702 C C . HIS A 1 91 ? 34.189 -14.429 -18.526 1.00 49.94 91 HIS A C 1
ATOM 704 O O . HIS A 1 91 ? 34.283 -15.259 -19.426 1.00 49.94 91 HIS A O 1
ATOM 710 N N . SER A 1 92 ? 35.098 -13.467 -18.389 1.00 45.62 92 SER A N 1
ATOM 711 C CA . SER A 1 92 ? 36.381 -13.471 -19.078 1.00 45.62 92 SER A CA 1
ATOM 712 C C . SER A 1 92 ? 37.432 -13.990 -18.110 1.00 45.62 92 SER A C 1
ATOM 714 O O . SER A 1 92 ? 37.876 -13.301 -17.193 1.00 45.62 92 SER A O 1
ATOM 716 N N . THR A 1 93 ? 37.814 -15.244 -18.336 1.00 48.66 93 THR A N 1
ATOM 717 C CA . THR A 1 93 ? 39.110 -15.808 -17.959 1.00 48.66 93 THR A CA 1
ATOM 718 C C . THR A 1 93 ? 40.215 -14.754 -18.063 1.0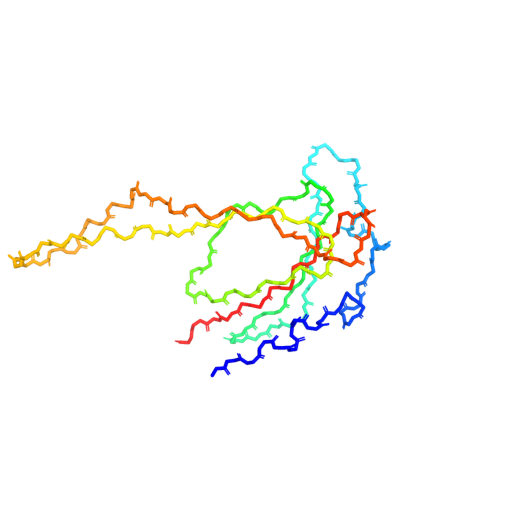0 48.66 93 THR A C 1
ATOM 720 O O . THR A 1 93 ? 40.394 -14.187 -19.135 1.00 48.66 93 THR A O 1
ATOM 723 N N . ASN A 1 94 ? 40.952 -14.541 -16.969 1.00 47.66 94 ASN A N 1
ATOM 724 C CA . ASN A 1 94 ? 42.261 -13.883 -16.904 1.00 47.66 94 ASN A CA 1
ATOM 725 C C . ASN A 1 94 ? 42.454 -12.652 -17.813 1.00 47.66 94 ASN A C 1
ATOM 727 O O . ASN A 1 94 ? 42.964 -12.808 -18.918 1.00 47.66 94 ASN A O 1
ATOM 731 N N . GLN A 1 95 ? 42.175 -11.441 -17.313 1.00 49.12 95 GLN A N 1
ATOM 732 C CA . GLN A 1 95 ? 43.077 -10.275 -17.421 1.00 49.12 95 GLN A CA 1
ATOM 733 C C . GLN A 1 95 ? 42.493 -9.029 -16.716 1.00 49.12 95 GLN A C 1
ATOM 735 O O . GLN A 1 95 ? 41.383 -8.597 -16.995 1.00 49.12 95 GLN A O 1
ATOM 740 N N . ASN A 1 96 ? 43.283 -8.513 -15.767 1.00 50.09 96 ASN A N 1
ATOM 741 C CA . ASN A 1 96 ? 43.298 -7.206 -15.086 1.00 50.09 96 ASN A CA 1
ATOM 742 C C . ASN A 1 96 ? 42.062 -6.264 -15.224 1.00 50.09 96 ASN A C 1
ATOM 744 O O . ASN A 1 96 ? 41.880 -5.664 -16.286 1.00 50.09 96 ASN A O 1
ATOM 748 N N . PRO A 1 97 ? 41.254 -6.037 -14.164 1.00 46.72 97 PRO A N 1
ATOM 749 C CA . PRO A 1 97 ? 40.061 -5.199 -14.258 1.00 46.72 97 PRO A CA 1
ATOM 750 C C . PRO A 1 97 ? 40.362 -3.709 -14.012 1.00 46.72 97 PRO A C 1
ATOM 752 O O . PRO A 1 97 ? 40.821 -3.313 -12.943 1.00 46.72 97 PRO A O 1
ATOM 755 N N . ASN A 1 98 ? 40.033 -2.868 -14.995 1.00 46.31 98 ASN A N 1
ATOM 756 C CA . ASN A 1 98 ? 39.856 -1.421 -14.832 1.00 46.31 98 ASN A CA 1
ATOM 757 C C . ASN A 1 98 ? 38.363 -1.142 -14.515 1.00 46.31 98 ASN A C 1
ATOM 759 O O . ASN A 1 98 ? 37.515 -1.615 -15.276 1.00 46.31 98 ASN A O 1
ATOM 763 N N . PRO A 1 99 ? 37.986 -0.417 -13.441 1.00 46.72 99 PRO A N 1
ATOM 764 C CA . PRO A 1 99 ? 36.632 -0.492 -12.878 1.00 46.72 99 PRO A CA 1
ATOM 765 C C . PRO A 1 99 ? 35.595 0.480 -13.479 1.00 46.72 99 PRO A C 1
ATOM 767 O O . PRO A 1 99 ? 34.643 0.852 -12.801 1.00 46.72 99 PRO A O 1
ATOM 770 N N . SER A 1 100 ? 35.737 0.936 -14.727 1.00 53.75 100 SER A 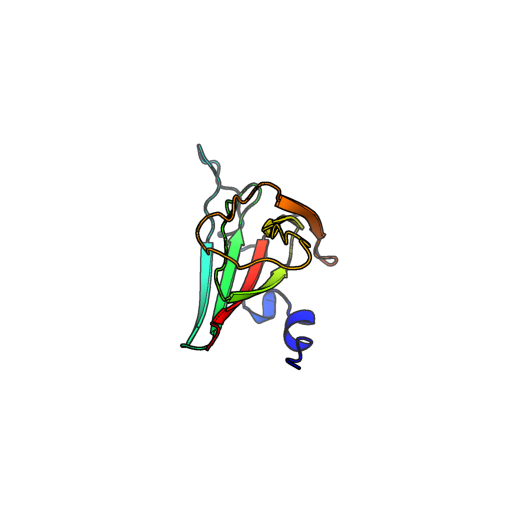N 1
ATOM 771 C CA . SER A 1 100 ? 34.993 2.130 -15.179 1.00 53.75 100 SER A CA 1
ATOM 772 C C . SER A 1 100 ? 33.762 1.921 -16.064 1.00 53.75 100 SER A C 1
ATOM 774 O O . SER A 1 100 ? 33.150 2.924 -16.400 1.00 53.75 100 SER A O 1
ATOM 776 N N . ASN A 1 101 ? 33.359 0.708 -16.459 1.00 47.50 101 ASN A N 1
ATOM 777 C CA . ASN A 1 101 ? 32.241 0.557 -17.410 1.00 47.50 101 ASN A CA 1
ATOM 778 C C . ASN A 1 101 ? 31.339 -0.654 -17.116 1.00 47.50 101 ASN A C 1
ATOM 780 O O . ASN A 1 101 ? 31.479 -1.696 -17.748 1.00 47.50 101 ASN A O 1
ATOM 784 N N . CYS A 1 102 ? 30.355 -0.487 -16.228 1.00 43.69 102 CYS A N 1
ATOM 785 C CA . CYS A 1 102 ? 29.189 -1.374 -16.168 1.00 43.69 102 CYS A CA 1
ATOM 786 C C . CYS A 1 102 ? 28.020 -0.687 -16.887 1.00 43.69 102 CYS A C 1
ATOM 788 O O . CYS A 1 102 ? 27.409 0.236 -16.348 1.00 43.69 102 CYS A O 1
ATOM 790 N N . LYS A 1 103 ? 27.723 -1.099 -18.124 1.00 50.69 103 LYS A N 1
ATOM 791 C CA . LYS A 1 103 ? 26.504 -0.679 -18.829 1.00 50.69 103 LYS A CA 1
ATOM 792 C C . LYS A 1 103 ? 25.367 -1.618 -18.433 1.00 50.69 103 LYS A C 1
ATOM 794 O O . LYS A 1 103 ? 25.344 -2.759 -18.853 1.00 50.69 103 LYS A O 1
ATOM 799 N N . ILE A 1 104 ? 24.413 -1.120 -17.657 1.00 50.12 104 ILE A N 1
ATOM 800 C CA . ILE A 1 104 ? 23.181 -1.836 -17.301 1.00 50.12 104 ILE A CA 1
ATOM 801 C C . ILE A 1 104 ? 22.331 -1.959 -18.570 1.00 50.12 104 ILE A C 1
ATOM 803 O O . ILE A 1 104 ? 21.942 -0.929 -19.123 1.00 50.12 104 ILE A O 1
ATOM 807 N N . SER A 1 105 ? 22.068 -3.172 -19.069 1.00 50.44 105 SER A N 1
ATOM 808 C CA . SER A 1 105 ? 21.375 -3.314 -20.361 1.00 50.44 105 SER A CA 1
ATOM 809 C C . SER A 1 105 ? 20.195 -4.281 -20.422 1.00 50.44 105 SER A C 1
ATOM 811 O O . SER A 1 105 ? 19.473 -4.249 -21.416 1.00 50.44 105 SER A O 1
ATOM 813 N N . GLN A 1 106 ? 19.880 -5.045 -19.373 1.00 55.06 106 GLN A N 1
ATOM 814 C CA . GLN A 1 106 ? 18.640 -5.832 -19.324 1.00 55.06 106 GLN A CA 1
ATOM 815 C C . GLN A 1 106 ? 18.020 -5.787 -17.922 1.00 55.06 106 GLN A C 1
ATOM 817 O O . GLN A 1 106 ? 18.711 -5.552 -16.934 1.00 55.06 106 GLN A O 1
ATOM 822 N N . VAL A 1 107 ? 16.697 -5.928 -17.840 1.00 59.03 107 VAL A N 1
ATOM 823 C CA . VAL A 1 107 ? 15.936 -5.879 -16.585 1.00 59.03 107 VAL A CA 1
ATOM 824 C C . VAL A 1 107 ? 15.097 -7.149 -16.507 1.00 59.03 107 VAL A C 1
ATOM 826 O O . VAL A 1 107 ? 14.337 -7.431 -17.435 1.00 59.03 107 VAL A O 1
ATOM 829 N N . GLN A 1 108 ? 15.243 -7.931 -15.437 1.00 58.72 108 GLN A N 1
ATOM 830 C CA . GLN A 1 108 ? 14.398 -9.106 -15.226 1.00 58.72 108 GLN A CA 1
ATOM 831 C C . GLN A 1 108 ? 13.039 -8.644 -14.704 1.00 58.72 108 GLN A C 1
ATOM 833 O O . GLN A 1 108 ? 12.974 -7.940 -13.706 1.00 58.72 108 GLN A O 1
ATOM 838 N N . LEU A 1 109 ? 11.973 -9.016 -15.407 1.00 63.84 109 LEU A N 1
ATOM 839 C CA . LEU A 1 109 ? 10.585 -8.683 -15.096 1.00 63.84 109 LEU A CA 1
ATOM 840 C C . LEU A 1 109 ? 9.937 -9.849 -14.346 1.00 63.84 109 LEU A C 1
ATOM 842 O O . LEU A 1 109 ? 9.757 -10.912 -14.938 1.00 63.84 109 LEU A O 1
ATOM 846 N N . ASP A 1 110 ? 9.531 -9.642 -13.097 1.00 69.69 110 ASP A N 1
ATOM 847 C CA . ASP A 1 110 ? 8.531 -10.492 -12.443 1.00 69.69 110 ASP A CA 1
ATOM 848 C C . ASP A 1 110 ? 7.207 -9.721 -12.388 1.00 69.69 110 ASP A C 1
ATOM 850 O O . ASP A 1 110 ? 7.157 -8.549 -12.004 1.00 69.69 110 ASP A O 1
ATOM 854 N N . CYS A 1 111 ? 6.138 -10.359 -12.852 1.00 62.75 111 CYS A N 1
ATOM 855 C CA . CYS A 1 111 ? 4.800 -9.797 -12.900 1.00 62.75 111 CYS A CA 1
ATOM 856 C C . CYS A 1 111 ? 3.849 -10.801 -12.258 1.00 62.75 111 CYS A C 1
ATOM 858 O O . CYS A 1 111 ? 3.609 -11.872 -12.812 1.00 62.75 111 CYS A O 1
ATOM 860 N N . SER A 1 112 ? 3.298 -10.435 -11.105 1.00 71.69 112 SER A N 1
ATOM 861 C CA . SER A 1 112 ? 2.468 -11.316 -10.290 1.00 71.69 112 SER A CA 1
ATOM 862 C C . SER A 1 112 ? 1.213 -10.584 -9.807 1.00 71.69 112 SER A C 1
ATOM 864 O O . SER A 1 112 ? 1.281 -9.457 -9.310 1.00 71.69 112 SER A O 1
ATOM 866 N N . ASP A 1 113 ? 0.059 -11.243 -9.933 1.00 70.38 113 ASP A N 1
ATOM 867 C CA . ASP A 1 113 ? -1.211 -10.778 -9.372 1.00 70.38 113 ASP A CA 1
ATOM 868 C C . ASP A 1 113 ? -1.411 -11.371 -7.975 1.00 70.38 113 ASP A C 1
ATOM 870 O O . ASP A 1 113 ? -1.544 -12.585 -7.805 1.00 70.38 113 ASP A O 1
ATOM 874 N N . PHE A 1 114 ? -1.470 -10.517 -6.955 1.00 66.50 114 PHE A N 1
ATOM 875 C CA . PHE A 1 114 ? -1.722 -10.932 -5.578 1.00 66.50 114 PHE A CA 1
ATOM 876 C C . PHE A 1 114 ? -3.185 -10.681 -5.215 1.00 66.50 114 PHE A C 1
ATOM 878 O O . PHE A 1 114 ? -3.676 -9.555 -5.267 1.00 66.50 114 PHE A O 1
ATOM 885 N N . THR A 1 115 ? -3.886 -11.739 -4.808 1.00 64.31 115 THR A N 1
ATOM 886 C CA . THR A 1 115 ? -5.284 -11.678 -4.357 1.00 64.31 115 THR A CA 1
ATOM 887 C C . THR A 1 115 ? -5.392 -12.157 -2.914 1.00 64.31 115 THR A C 1
ATOM 889 O O . THR A 1 115 ? -4.976 -13.276 -2.596 1.00 64.31 115 THR A O 1
ATOM 892 N N . CYS A 1 116 ? -5.988 -11.350 -2.031 1.00 61.53 116 CYS A N 1
ATOM 893 C CA . CYS A 1 116 ? -6.326 -11.801 -0.683 1.00 61.53 116 CYS A CA 1
ATOM 894 C C . CYS A 1 116 ? -7.565 -12.713 -0.740 1.00 61.53 116 CYS A C 1
ATOM 896 O O . CYS A 1 116 ? -8.664 -12.280 -1.079 1.00 61.53 116 CYS A O 1
ATOM 898 N N . LYS A 1 117 ? -7.400 -13.997 -0.396 1.00 55.22 117 LYS A N 1
ATOM 899 C CA . LYS A 1 117 ? -8.396 -15.068 -0.615 1.00 55.22 117 LYS A CA 1
ATOM 900 C C . 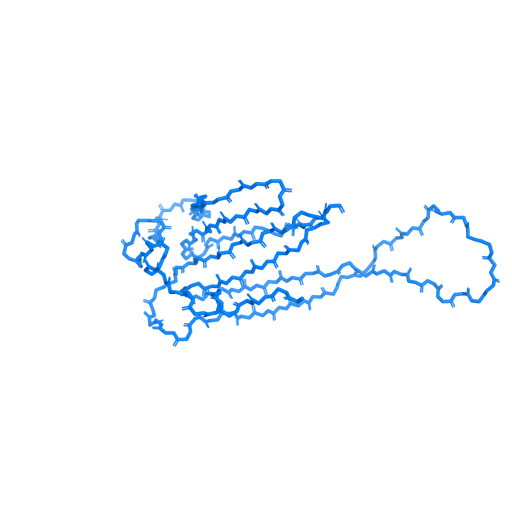LYS A 1 117 ? -9.690 -14.971 0.223 1.00 55.22 117 LYS A C 1
ATOM 902 O O . LYS A 1 117 ? -10.483 -15.906 0.183 1.00 55.22 117 LYS A O 1
ATOM 907 N N . LYS A 1 118 ? -9.902 -13.917 1.024 1.00 51.22 118 LYS A N 1
ATOM 908 C CA . LYS A 1 118 ? -10.948 -13.891 2.072 1.00 51.22 118 LYS A CA 1
ATOM 909 C C . LYS A 1 118 ? -11.988 -12.766 1.997 1.00 51.22 118 LYS A C 1
ATOM 911 O O . LYS A 1 118 ? 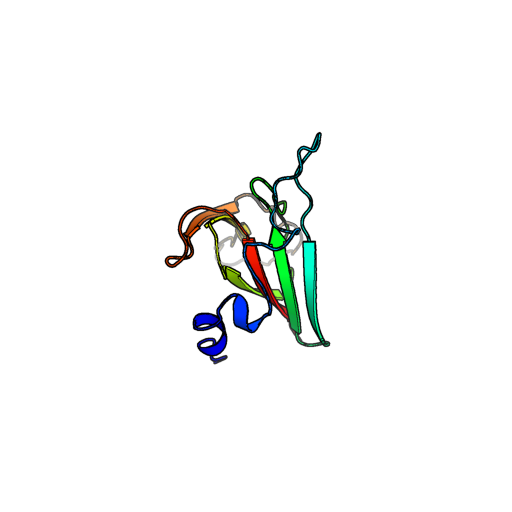-12.820 -12.697 2.895 1.00 51.22 118 LYS A O 1
ATOM 916 N N . THR A 1 119 ? -12.018 -11.924 0.964 1.00 48.41 119 THR A N 1
ATOM 917 C CA . THR A 1 119 ? -13.036 -10.853 0.874 1.00 48.41 119 THR A CA 1
ATOM 918 C C . THR A 1 119 ? -13.609 -10.721 -0.536 1.00 48.41 119 THR A C 1
ATOM 920 O O . THR A 1 119 ? -12.824 -10.484 -1.457 1.00 48.41 119 THR A O 1
ATOM 923 N N . PRO A 1 120 ? -14.938 -10.843 -0.732 1.00 41.50 120 PRO A N 1
ATOM 924 C CA . PRO A 1 120 ? -15.552 -10.563 -2.017 1.00 41.50 120 PRO A CA 1
ATOM 925 C C . PRO A 1 120 ? -15.610 -9.046 -2.234 1.00 41.50 120 PRO A C 1
ATOM 927 O O . PRO A 1 120 ? -16.020 -8.292 -1.357 1.00 41.50 120 PRO A O 1
ATOM 930 N N . GLU A 1 121 ? -15.153 -8.637 -3.413 1.00 43.25 121 GLU A N 1
ATOM 931 C CA . GLU A 1 121 ? -15.590 -7.441 -4.134 1.00 43.25 121 GLU A CA 1
ATOM 932 C C . GLU A 1 121 ? -15.632 -6.129 -3.341 1.00 43.25 121 GLU A C 1
ATOM 934 O O . GLU A 1 121 ? -16.687 -5.539 -3.164 1.00 43.25 121 GLU A O 1
ATOM 939 N N . THR A 1 122 ? -14.472 -5.626 -2.914 1.00 40.22 122 THR A N 1
ATOM 940 C CA . THR A 1 122 ? -14.085 -4.214 -3.102 1.00 40.22 122 THR A CA 1
ATOM 941 C C . THR A 1 122 ? -12.566 -4.096 -2.902 1.00 40.22 122 THR A C 1
ATOM 943 O O . THR A 1 122 ? -11.998 -4.666 -1.968 1.00 40.22 122 THR A O 1
ATOM 946 N N . ILE A 1 123 ? -11.892 -3.415 -3.832 1.00 44.59 123 ILE A N 1
ATOM 947 C CA . ILE A 1 123 ? -10.432 -3.261 -3.888 1.00 44.59 123 ILE A CA 1
ATOM 948 C C . ILE A 1 123 ? -10.003 -2.254 -2.831 1.00 44.59 123 ILE A C 1
ATOM 950 O O . ILE A 1 123 ? -10.261 -1.063 -2.967 1.00 44.59 123 ILE A O 1
ATOM 954 N N . PHE A 1 124 ? -9.305 -2.728 -1.811 1.00 45.16 124 PHE A N 1
ATOM 955 C CA . PHE A 1 124 ? -8.752 -1.876 -0.775 1.00 45.16 124 PHE A CA 1
ATOM 956 C C . PHE A 1 124 ? -7.367 -2.379 -0.442 1.00 45.16 124 PHE A C 1
ATOM 958 O O . PHE A 1 124 ? -7.192 -3.427 0.169 1.00 45.16 124 PHE A O 1
ATOM 965 N N . LEU A 1 125 ? -6.375 -1.658 -0.927 1.00 52.50 125 LEU A N 1
ATOM 966 C CA . LEU A 1 125 ? -5.001 -2.089 -0.809 1.00 52.50 125 LEU A CA 1
ATOM 967 C C . LEU A 1 125 ? -4.494 -1.679 0.554 1.00 52.50 125 LEU A C 1
ATOM 969 O O . LEU A 1 125 ? -4.608 -0.518 0.910 1.00 52.50 125 LEU A O 1
ATOM 973 N N . THR A 1 126 ? -3.943 -2.622 1.301 1.00 50.56 126 THR A N 1
ATOM 974 C CA . THR A 1 126 ? -3.189 -2.348 2.522 1.00 50.56 126 THR A CA 1
ATOM 975 C C . THR A 1 126 ? -1.932 -3.179 2.457 1.00 50.56 126 THR A C 1
ATOM 977 O O . THR A 1 126 ? -1.971 -4.391 2.649 1.00 50.56 126 THR A O 1
ATOM 980 N N . ASN A 1 127 ? -0.832 -2.530 2.091 1.00 56.00 127 ASN A N 1
ATOM 981 C CA . ASN A 1 127 ? 0.481 -3.156 2.100 1.00 56.00 127 ASN A CA 1
ATOM 982 C C . ASN A 1 127 ? 1.165 -2.796 3.404 1.00 56.00 127 ASN A C 1
ATOM 984 O O . ASN A 1 127 ? 1.502 -1.630 3.601 1.00 56.00 127 ASN A O 1
ATOM 988 N N . LEU A 1 128 ? 1.375 -3.784 4.270 1.00 55.84 128 LEU A N 1
ATOM 989 C CA . LEU A 1 128 ? 2.311 -3.636 5.376 1.00 55.84 128 LEU A CA 1
ATOM 990 C C . LEU A 1 128 ? 3.723 -3.619 4.792 1.00 55.84 128 LEU A C 1
ATOM 992 O O . LEU A 1 128 ? 4.170 -4.654 4.313 1.00 55.84 128 LEU A O 1
ATOM 996 N N . PHE A 1 129 ? 4.405 -2.479 4.821 1.00 60.75 129 PHE A N 1
ATOM 997 C CA . PHE A 1 129 ? 5.815 -2.380 4.454 1.00 60.75 129 PHE A CA 1
ATOM 998 C C . PHE A 1 129 ? 6.659 -2.533 5.706 1.00 60.75 129 PHE A C 1
ATOM 1000 O O . PHE A 1 129 ? 6.585 -1.683 6.591 1.00 60.75 129 PHE A O 1
ATOM 1007 N N . ILE A 1 130 ? 7.469 -3.590 5.763 1.00 65.00 130 ILE A N 1
ATOM 1008 C CA . ILE A 1 130 ? 8.550 -3.703 6.742 1.00 65.00 130 ILE A CA 1
ATOM 1009 C C . ILE A 1 130 ? 9.854 -3.539 5.986 1.00 65.00 130 ILE A C 1
ATOM 1011 O O . ILE A 1 130 ? 10.265 -4.443 5.261 1.00 65.00 130 ILE A O 1
ATOM 1015 N N . SER A 1 131 ? 10.479 -2.377 6.133 1.00 68.06 131 SER A N 1
ATOM 1016 C CA . SER A 1 131 ? 11.781 -2.108 5.529 1.00 68.06 131 SER A CA 1
ATOM 1017 C C . SER A 1 131 ? 12.865 -2.293 6.569 1.00 68.06 131 SER A C 1
ATOM 1019 O O . SER A 1 131 ? 12.822 -1.613 7.585 1.00 68.06 131 SER A O 1
ATOM 1021 N N . PHE A 1 132 ? 13.832 -3.169 6.323 1.00 70.50 132 PHE A N 1
ATOM 1022 C CA . PHE A 1 132 ? 15.043 -3.269 7.133 1.00 70.50 132 PHE A CA 1
ATOM 1023 C C . PHE A 1 132 ? 16.149 -2.442 6.489 1.00 70.50 132 PHE A C 1
ATOM 1025 O O . PHE A 1 132 ? 16.439 -2.628 5.306 1.00 70.50 132 PHE A O 1
ATOM 1032 N N . PHE A 1 133 ? 16.768 -1.555 7.263 1.00 68.25 133 PHE A N 1
ATOM 1033 C CA . PHE A 1 133 ? 17.954 -0.822 6.831 1.00 68.25 133 PHE A CA 1
ATOM 1034 C C . PHE A 1 133 ? 19.180 -1.712 7.052 1.00 68.25 133 PHE A C 1
ATOM 1036 O O . PHE A 1 133 ? 19.360 -2.244 8.151 1.00 68.25 133 PHE A O 1
ATOM 1043 N N . SER A 1 134 ? 20.006 -1.914 6.020 1.00 60.38 134 SER A N 1
ATOM 1044 C CA . SER A 1 134 ? 21.289 -2.596 6.212 1.00 60.38 134 SER A CA 1
ATOM 1045 C C . SER A 1 134 ? 22.144 -1.789 7.192 1.00 60.38 134 SER A C 1
ATOM 1047 O O . SER A 1 134 ? 22.347 -0.592 6.991 1.00 60.38 134 SER A O 1
ATOM 1049 N N . THR A 1 135 ? 22.610 -2.441 8.258 1.00 51.44 135 THR A N 1
ATOM 1050 C CA . THR A 1 135 ? 23.653 -1.917 9.157 1.00 51.44 135 THR A CA 1
ATOM 1051 C C . THR A 1 135 ? 25.024 -2.017 8.519 1.00 51.44 135 THR A C 1
ATOM 1053 O O . THR A 1 135 ? 25.234 -3.028 7.808 1.00 51.44 135 THR A O 1
#